Protein AF-W9GEP8-F1 (afdb_monomer_lite)

Secondary structure (DSSP, 8-state):
--SSSHHHHHHHHHHHHHHHHHHHHHHH-SSHHHHHHHHHHHHHHHHHHHHHHHHHHHHHHHHHHHHHHHHHHHHHHHHHHHHS-HHHHHHHHHHHHHHHHHHHHTS---

pLDDT: mean 72.99, std 13.84, range [44.09, 93.62]

Sequence (110 aa):
MLRMHLGRDLVALGFLLVLGVFVIAISFYAAATDVATAVGPVTTLVGTLIGTVFGAQIGSQGKAEAQASADANAKRAQEAAL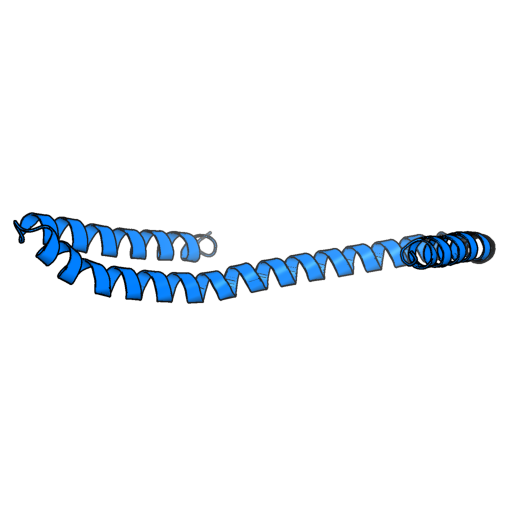LVDPAQAGPLLELWDGGAGQAMSGGTQP

Radius of gyration: 27.71 Å; chains: 1; bounding box: 46×25×72 Å

Organism: NCBI:txid1386089

Structure (mmCIF, N/CA/C/O backbone):
data_AF-W9GEP8-F1
#
_entry.id   AF-W9GEP8-F1
#
loop_
_atom_site.group_PDB
_atom_site.id
_atom_site.type_symbol
_atom_site.label_atom_id
_atom_site.label_alt_id
_atom_site.label_comp_id
_atom_site.label_asym_id
_atom_site.label_entity_id
_atom_site.label_seq_id
_atom_site.pdbx_PDB_ins_code
_atom_site.Cartn_x
_atom_site.Cartn_y
_atom_site.Cartn_z
_atom_site.occupancy
_atom_site.B_iso_or_equiv
_atom_site.auth_seq_id
_atom_site.auth_comp_id
_atom_site.auth_asym_id
_atom_site.auth_atom_id
_atom_site.pdbx_PDB_model_num
ATOM 1 N N . MET A 1 1 ? -27.668 -8.865 -4.263 1.00 47.22 1 MET A N 1
ATOM 2 C CA . MET A 1 1 ? -26.358 -9.555 -4.207 1.00 47.22 1 MET A CA 1
ATOM 3 C C . MET A 1 1 ? -25.183 -8.703 -4.730 1.00 47.22 1 MET A C 1
ATOM 5 O O . MET A 1 1 ? -24.142 -9.261 -5.025 1.00 47.22 1 MET A O 1
ATOM 9 N N . LEU A 1 2 ? -25.280 -7.360 -4.784 1.00 52.38 2 LEU A N 1
ATOM 10 C CA . LEU A 1 2 ? -24.213 -6.495 -5.336 1.00 52.38 2 LEU A CA 1
ATOM 11 C C . LEU A 1 2 ? -23.346 -5.763 -4.286 1.00 52.38 2 LEU A C 1
ATOM 13 O O . LEU A 1 2 ? -22.403 -5.083 -4.655 1.00 52.38 2 LEU A O 1
ATOM 17 N N . ARG A 1 3 ? -23.650 -5.865 -2.982 1.00 56.53 3 ARG A N 1
ATOM 18 C CA . ARG A 1 3 ? -23.021 -5.035 -1.926 1.00 56.53 3 ARG A CA 1
ATOM 19 C C . ARG A 1 3 ? -21.744 -5.620 -1.307 1.00 56.53 3 ARG A C 1
ATOM 21 O O . ARG A 1 3 ? -20.986 -4.871 -0.710 1.00 56.53 3 ARG A O 1
ATOM 28 N N . MET A 1 4 ? -21.494 -6.923 -1.452 1.00 54.38 4 MET A N 1
ATOM 29 C CA . MET A 1 4 ? -20.355 -7.606 -0.808 1.00 54.38 4 MET A CA 1
ATOM 30 C C . MET A 1 4 ? -19.081 -7.646 -1.666 1.00 54.38 4 MET A C 1
ATOM 32 O O . MET A 1 4 ? -18.020 -7.990 -1.157 1.00 54.38 4 MET A O 1
ATOM 36 N N . HIS A 1 5 ? -19.152 -7.257 -2.942 1.00 58.47 5 HIS A N 1
ATOM 37 C CA . HIS A 1 5 ? -18.009 -7.348 -3.855 1.00 58.47 5 HIS A CA 1
ATOM 38 C C . HIS A 1 5 ? -17.219 -6.049 -4.033 1.00 58.47 5 HIS A C 1
ATOM 40 O O . HIS A 1 5 ? -16.065 -6.121 -4.437 1.00 58.47 5 HIS A O 1
ATOM 46 N N . LEU A 1 6 ? -17.756 -4.883 -3.648 1.00 60.41 6 LEU A N 1
ATOM 47 C CA . LEU A 1 6 ? -17.100 -3.602 -3.943 1.00 60.41 6 LEU A CA 1
ATOM 48 C C . LEU A 1 6 ? -15.693 -3.486 -3.346 1.00 60.41 6 LEU A C 1
ATOM 50 O O . LEU A 1 6 ? -14.810 -2.975 -4.019 1.00 60.41 6 LEU A O 1
ATOM 54 N N . GLY A 1 7 ? -15.462 -3.973 -2.122 1.00 68.00 7 GLY A N 1
ATOM 55 C CA . GLY A 1 7 ? -14.132 -3.915 -1.506 1.00 68.00 7 GLY A CA 1
ATOM 56 C C . GLY A 1 7 ? -13.108 -4.753 -2.278 1.00 68.00 7 GLY A C 1
ATOM 57 O O . GLY A 1 7 ? -12.088 -4.245 -2.736 1.00 68.00 7 GLY A O 1
ATOM 58 N N . ARG A 1 8 ? -13.409 -6.036 -2.495 1.00 75.88 8 ARG A N 1
ATOM 59 C CA . ARG A 1 8 ? -12.531 -6.941 -3.250 1.00 75.88 8 ARG A CA 1
ATOM 60 C C . ARG A 1 8 ? -12.301 -6.454 -4.681 1.00 75.88 8 ARG A C 1
ATOM 62 O O . ARG A 1 8 ? -11.173 -6.512 -5.161 1.00 75.88 8 ARG A O 1
ATOM 69 N N . ASP A 1 9 ? -13.345 -5.956 -5.333 1.00 77.06 9 ASP A N 1
ATOM 70 C CA . ASP A 1 9 ? -13.273 -5.481 -6.711 1.00 77.06 9 ASP A CA 1
ATOM 71 C C . ASP A 1 9 ? -12.456 -4.186 -6.817 1.00 77.06 9 ASP A C 1
ATOM 73 O O . ASP A 1 9 ? -11.739 -4.010 -7.796 1.00 77.06 9 ASP A O 1
ATOM 77 N N . LEU A 1 10 ? -12.464 -3.320 -5.792 1.00 76.62 10 LEU A N 1
ATOM 78 C CA . LEU A 1 10 ? -11.619 -2.121 -5.754 1.00 76.62 10 LEU A CA 1
ATOM 79 C C . LEU A 1 10 ? -10.127 -2.473 -5.656 1.00 76.62 10 LEU A C 1
ATOM 81 O O . LEU A 1 10 ? -9.304 -1.884 -6.355 1.00 76.62 10 LEU A O 1
ATOM 85 N N . VAL A 1 11 ? -9.777 -3.448 -4.807 1.00 80.38 11 VAL A N 1
ATOM 86 C CA . VAL A 1 11 ? -8.390 -3.935 -4.681 1.00 80.38 11 VAL A CA 1
ATOM 87 C C . VAL A 1 11 ? -7.957 -4.624 -5.965 1.00 80.38 11 VAL A C 1
ATOM 89 O O . VAL A 1 11 ? -6.870 -4.351 -6.470 1.00 80.38 11 VAL A O 1
ATOM 92 N N . ALA A 1 12 ? -8.818 -5.481 -6.519 1.00 84.12 12 ALA A N 1
ATOM 93 C CA . ALA A 1 12 ? -8.555 -6.159 -7.780 1.00 84.12 12 ALA A CA 1
ATOM 94 C C . ALA A 1 12 ? -8.350 -5.154 -8.921 1.00 84.12 12 ALA A C 1
ATOM 96 O O . ALA A 1 12 ? -7.407 -5.307 -9.692 1.00 84.12 12 ALA A O 1
ATOM 97 N N . LEU A 1 13 ? -9.168 -4.098 -8.991 1.00 86.44 13 LEU A N 1
ATOM 98 C CA . LEU A 1 13 ? -9.048 -3.037 -9.989 1.00 86.44 13 LEU A CA 1
ATOM 99 C C . LEU A 1 13 ? -7.755 -2.227 -9.819 1.00 86.44 13 LEU A C 1
ATOM 101 O O . LEU A 1 13 ? -7.067 -1.974 -10.804 1.00 86.44 13 LEU A O 1
ATOM 105 N N . GLY A 1 14 ? -7.393 -1.855 -8.586 1.00 84.62 14 GLY A N 1
ATOM 106 C CA . GLY A 1 14 ? -6.138 -1.152 -8.302 1.00 84.62 14 GLY A CA 1
ATOM 107 C C . GLY A 1 14 ? -4.907 -1.988 -8.657 1.00 84.62 14 GLY A C 1
ATOM 108 O O . GLY A 1 14 ? -3.966 -1.482 -9.266 1.00 84.62 14 GLY A O 1
ATOM 109 N N . PHE A 1 15 ? -4.943 -3.287 -8.357 1.00 86.75 15 PHE A N 1
ATOM 110 C CA . PHE A 1 15 ? -3.896 -4.225 -8.754 1.00 86.75 15 PHE A CA 1
ATOM 111 C C . PHE A 1 15 ? -3.800 -4.360 -10.279 1.00 86.75 15 PHE A C 1
ATOM 113 O O . PHE A 1 15 ? -2.706 -4.280 -10.833 1.00 86.75 15 PHE A O 1
ATOM 120 N N . LEU A 1 16 ? -4.936 -4.494 -10.970 1.00 90.25 16 LEU A N 1
ATOM 121 C CA . LEU A 1 16 ? -5.000 -4.539 -12.434 1.00 90.25 16 LEU A CA 1
ATOM 122 C C . LEU A 1 16 ? -4.441 -3.270 -13.080 1.00 90.25 16 LEU A C 1
ATOM 124 O O . LEU A 1 16 ? -3.747 -3.360 -14.089 1.00 90.25 16 LEU A O 1
ATOM 128 N N . LEU A 1 17 ? -4.706 -2.102 -12.493 1.00 89.06 17 LEU A N 1
ATOM 129 C CA . LEU A 1 17 ? -4.171 -0.829 -12.965 1.00 89.06 17 LEU A CA 1
ATOM 130 C C . LEU A 1 17 ? -2.642 -0.813 -12.865 1.00 89.06 17 LEU A C 1
ATOM 132 O O . LEU A 1 17 ? -1.973 -0.559 -13.865 1.00 89.06 17 LEU A O 1
ATOM 136 N N . VAL A 1 18 ? -2.082 -1.129 -11.692 1.00 89.25 18 VAL A N 1
ATOM 137 C CA . VAL A 1 18 ? -0.621 -1.178 -11.493 1.00 89.25 18 VAL A CA 1
ATOM 138 C C . VAL A 1 18 ? 0.021 -2.205 -12.428 1.00 89.25 18 VAL A C 1
ATOM 140 O O . VAL A 1 18 ? 1.031 -1.907 -13.064 1.00 89.25 18 VAL A O 1
ATOM 143 N N . LEU A 1 19 ? -0.594 -3.381 -12.574 1.00 90.31 19 LEU A N 1
ATOM 144 C CA . LEU A 1 19 ? -0.133 -4.424 -13.485 1.00 90.31 19 LEU A CA 1
ATOM 145 C C . LEU A 1 19 ? -0.147 -3.951 -14.945 1.00 90.31 19 LEU A C 1
ATOM 147 O O . LEU A 1 19 ? 0.818 -4.178 -15.668 1.00 90.31 19 LEU A O 1
ATOM 151 N N . GLY A 1 20 ? -1.202 -3.256 -15.376 1.00 90.31 20 GLY A N 1
ATOM 152 C CA . GLY A 1 20 ? -1.296 -2.687 -16.720 1.00 90.31 20 GLY A CA 1
ATOM 153 C C . GLY A 1 20 ? -0.199 -1.657 -16.992 1.00 90.31 20 GLY A C 1
ATOM 154 O O . GLY A 1 20 ? 0.481 -1.739 -18.012 1.00 90.31 20 GLY A O 1
ATOM 155 N N . VAL A 1 21 ? 0.033 -0.734 -16.052 1.00 88.81 21 VAL A N 1
ATOM 156 C CA . VAL A 1 21 ? 1.119 0.258 -16.151 1.00 88.81 21 VAL A CA 1
ATOM 157 C C . VAL A 1 21 ? 2.483 -0.431 -16.203 1.00 88.81 21 VAL A C 1
ATOM 159 O O . VAL A 1 21 ? 3.323 -0.050 -17.013 1.00 88.81 21 VAL A O 1
ATOM 162 N N . PHE A 1 22 ? 2.691 -1.478 -15.402 1.00 88.94 22 PHE A N 1
ATOM 163 C CA . PHE A 1 22 ? 3.922 -2.264 -15.419 1.00 88.94 22 PHE A CA 1
ATOM 164 C C . PHE A 1 22 ? 4.155 -2.955 -16.769 1.00 88.94 22 PHE A C 1
ATOM 166 O O . PHE A 1 22 ? 5.238 -2.822 -17.332 1.00 88.94 22 PHE A O 1
ATOM 173 N N . VAL A 1 23 ? 3.141 -3.628 -17.326 1.00 92.00 23 VAL A N 1
ATOM 174 C CA . VAL A 1 23 ? 3.229 -4.307 -18.634 1.00 92.00 23 VAL A CA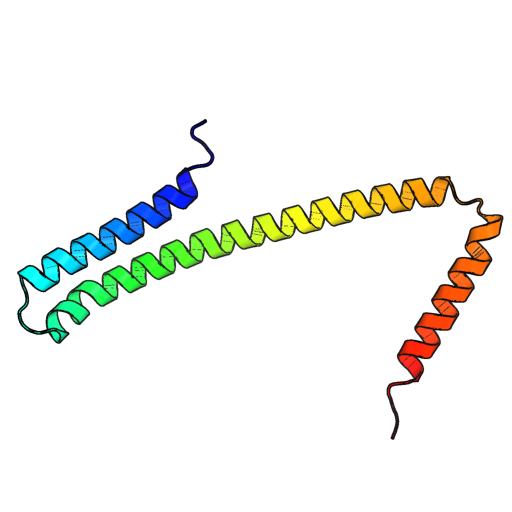 1
ATOM 175 C C . VAL A 1 23 ? 3.523 -3.316 -19.767 1.00 92.00 23 VAL A C 1
ATOM 177 O O . VAL A 1 23 ? 4.339 -3.598 -20.646 1.00 92.00 23 VAL A O 1
ATOM 180 N N . ILE A 1 24 ? 2.905 -2.132 -19.739 1.00 90.19 24 ILE A N 1
ATOM 181 C CA . ILE A 1 24 ? 3.187 -1.071 -20.715 1.00 90.19 24 ILE A CA 1
ATOM 182 C C . ILE A 1 24 ? 4.624 -0.567 -20.549 1.00 90.19 24 ILE A C 1
ATOM 184 O O . ILE A 1 24 ? 5.347 -0.440 -21.536 1.00 90.19 24 ILE A O 1
ATOM 188 N N . ALA A 1 25 ? 5.064 -0.330 -19.312 1.00 87.06 25 ALA A N 1
ATOM 189 C CA . ALA A 1 25 ? 6.395 0.187 -19.031 1.00 87.06 25 ALA A CA 1
ATOM 190 C C . ALA A 1 25 ? 7.501 -0.779 -19.484 1.00 87.06 25 ALA A C 1
ATOM 192 O O . ALA A 1 25 ? 8.424 -0.345 -20.165 1.00 87.06 25 ALA A O 1
ATOM 193 N N . ILE A 1 26 ? 7.393 -2.083 -19.208 1.00 90.69 26 ILE A N 1
ATOM 194 C CA . ILE A 1 26 ? 8.384 -3.069 -19.688 1.00 90.69 26 ILE A CA 1
ATOM 195 C C . ILE A 1 26 ? 8.378 -3.231 -21.215 1.00 90.69 26 ILE A C 1
ATOM 197 O O . ILE A 1 26 ? 9.365 -3.684 -21.784 1.00 90.69 26 ILE A O 1
ATOM 201 N N . SER A 1 27 ? 7.275 -2.873 -21.881 1.00 89.00 27 SER A N 1
ATOM 202 C CA . SER A 1 27 ? 7.177 -2.911 -23.345 1.00 89.00 27 SER A CA 1
ATOM 203 C C . SER A 1 27 ? 7.808 -1.679 -24.002 1.00 89.00 27 SER A C 1
ATOM 205 O O . SER A 1 27 ? 8.220 -1.748 -25.157 1.00 89.00 27 SER A O 1
ATOM 207 N N . PHE A 1 28 ? 7.877 -0.553 -23.284 1.00 89.56 28 PHE A N 1
ATOM 208 C CA . PHE A 1 28 ? 8.413 0.717 -23.785 1.00 89.56 28 PHE A CA 1
ATOM 209 C C . PHE A 1 28 ? 9.854 0.995 -23.345 1.00 89.56 28 PHE A C 1
ATOM 211 O O . PHE A 1 28 ? 10.600 1.637 -24.082 1.00 89.56 28 PHE A O 1
ATOM 218 N N . TYR A 1 29 ? 10.256 0.526 -22.164 1.00 86.69 29 TYR A N 1
ATOM 219 C CA . TYR A 1 29 ? 11.562 0.809 -21.580 1.00 86.69 29 TYR A CA 1
ATOM 220 C C . TYR A 1 29 ? 12.432 -0.448 -21.532 1.00 86.69 29 TYR A C 1
ATOM 222 O O . TYR A 1 29 ? 12.043 -1.473 -20.979 1.00 86.69 29 TYR A O 1
ATOM 230 N N . ALA A 1 30 ? 13.650 -0.345 -22.069 1.00 82.06 30 ALA A N 1
ATOM 231 C CA . ALA A 1 30 ? 14.637 -1.426 -22.024 1.00 82.06 30 ALA A CA 1
ATOM 232 C C . ALA A 1 30 ? 15.403 -1.475 -20.689 1.00 82.06 30 ALA A C 1
ATOM 234 O O . ALA A 1 30 ? 15.879 -2.533 -20.279 1.00 82.06 30 ALA A O 1
ATOM 235 N N . ALA A 1 31 ? 15.533 -0.333 -20.007 1.00 90.69 31 ALA A N 1
ATOM 236 C CA . ALA A 1 31 ? 16.217 -0.239 -18.726 1.00 90.69 31 ALA A CA 1
ATOM 237 C C . ALA A 1 31 ? 15.231 -0.421 -17.564 1.00 90.69 31 ALA A C 1
ATOM 239 O O . ALA A 1 31 ? 14.220 0.275 -17.466 1.00 90.69 31 ALA A O 1
ATOM 240 N N . ALA A 1 32 ? 15.570 -1.313 -16.629 1.00 86.31 32 ALA A N 1
ATOM 241 C CA . ALA A 1 32 ? 14.757 -1.568 -15.437 1.00 86.31 32 ALA A CA 1
ATOM 242 C C . ALA A 1 32 ? 14.563 -0.311 -14.566 1.00 86.31 32 ALA A C 1
ATOM 244 O O . ALA A 1 32 ? 13.518 -0.143 -13.939 1.00 86.31 32 ALA A O 1
ATOM 245 N N . THR A 1 33 ? 15.549 0.590 -14.556 1.00 90.31 33 THR A N 1
ATOM 246 C CA . THR A 1 33 ? 15.486 1.862 -13.827 1.00 90.31 33 THR A CA 1
ATOM 247 C C . THR A 1 33 ? 14.367 2.762 -14.349 1.00 90.31 33 THR A C 1
ATOM 249 O O . THR A 1 33 ? 13.620 3.331 -13.554 1.00 90.31 33 THR A O 1
ATOM 252 N N . ASP A 1 34 ? 14.189 2.848 -15.667 1.00 87.06 34 ASP A N 1
ATOM 253 C CA . ASP A 1 34 ? 13.158 3.696 -16.274 1.00 87.06 34 ASP A CA 1
ATOM 254 C C . ASP A 1 34 ? 11.756 3.139 -15.995 1.00 87.06 34 ASP A C 1
ATOM 256 O O . ASP A 1 34 ? 10.845 3.883 -15.627 1.00 87.06 34 ASP A O 1
ATOM 260 N N . VAL A 1 35 ? 11.609 1.807 -16.043 1.00 86.94 35 VAL A N 1
ATOM 261 C CA . VAL A 1 35 ? 10.380 1.112 -15.627 1.00 86.94 35 VAL A CA 1
ATOM 262 C C . VAL A 1 35 ? 10.048 1.429 -14.169 1.00 86.94 35 VAL A C 1
ATOM 264 O O . VAL A 1 35 ? 8.925 1.827 -13.864 1.00 86.94 35 VAL A O 1
ATOM 267 N N . ALA A 1 36 ? 11.013 1.287 -13.256 1.00 89.06 36 ALA A N 1
ATOM 268 C CA . ALA A 1 36 ? 10.798 1.546 -11.833 1.00 89.06 36 ALA A CA 1
ATOM 269 C C . ALA A 1 36 ? 10.412 3.008 -11.562 1.00 89.06 36 ALA A C 1
ATOM 271 O O . ALA A 1 36 ? 9.549 3.278 -10.726 1.00 89.06 36 ALA A O 1
ATOM 272 N N . THR A 1 37 ? 10.998 3.944 -12.309 1.00 92.00 37 THR A N 1
ATOM 273 C CA . THR A 1 37 ? 10.705 5.377 -12.193 1.00 92.00 37 THR A CA 1
ATOM 274 C C . THR A 1 37 ? 9.279 5.703 -12.648 1.00 92.00 37 THR A C 1
ATOM 276 O O . THR A 1 37 ? 8.622 6.549 -12.046 1.00 92.00 37 THR A O 1
ATOM 279 N N . ALA A 1 38 ? 8.762 5.001 -13.662 1.00 85.31 38 ALA A N 1
ATOM 280 C CA . ALA A 1 38 ? 7.392 5.172 -14.143 1.00 85.31 38 ALA A CA 1
ATOM 281 C C . ALA A 1 38 ? 6.349 4.471 -13.250 1.00 85.31 38 ALA A C 1
ATOM 283 O O . ALA A 1 38 ? 5.301 5.035 -12.936 1.00 85.31 38 ALA A O 1
ATOM 284 N N . VAL A 1 39 ? 6.628 3.237 -12.821 1.00 89.06 39 VAL A N 1
ATOM 285 C CA . VAL A 1 39 ? 5.671 2.382 -12.095 1.00 89.06 39 VAL A CA 1
ATOM 286 C C . VAL A 1 39 ? 5.645 2.699 -10.594 1.00 89.06 39 VAL A C 1
ATOM 288 O O . VAL A 1 39 ? 4.602 2.576 -9.945 1.00 89.06 39 VAL A O 1
ATOM 291 N N . GLY A 1 40 ? 6.769 3.138 -10.023 1.00 91.00 40 GLY A N 1
ATOM 292 C CA . GLY A 1 40 ? 6.935 3.401 -8.591 1.00 91.00 40 GLY A CA 1
ATOM 293 C C . GLY A 1 40 ? 5.965 4.441 -8.010 1.00 91.00 40 GLY A C 1
ATOM 294 O O . GLY A 1 40 ? 5.294 4.136 -7.015 1.00 91.00 40 GLY A O 1
ATOM 295 N N . PRO A 1 41 ? 5.817 5.636 -8.617 1.00 93.62 41 PRO A N 1
ATOM 296 C CA . PRO A 1 41 ? 4.877 6.653 -8.142 1.00 93.62 41 PRO A CA 1
ATOM 297 C C . PRO A 1 41 ? 3.423 6.171 -8.161 1.00 93.62 41 PRO A C 1
ATOM 299 O O . PRO A 1 41 ? 2.693 6.357 -7.187 1.00 93.62 41 PRO A O 1
ATOM 302 N N . VAL A 1 42 ? 3.017 5.488 -9.238 1.00 88.56 42 VAL A N 1
ATOM 303 C CA . VAL A 1 42 ? 1.661 4.934 -9.388 1.00 88.56 42 VAL A CA 1
ATOM 304 C C . VAL A 1 42 ? 1.395 3.872 -8.324 1.00 88.56 42 VAL A C 1
ATOM 306 O O . VAL A 1 42 ? 0.360 3.899 -7.662 1.00 88.56 42 VAL A O 1
ATO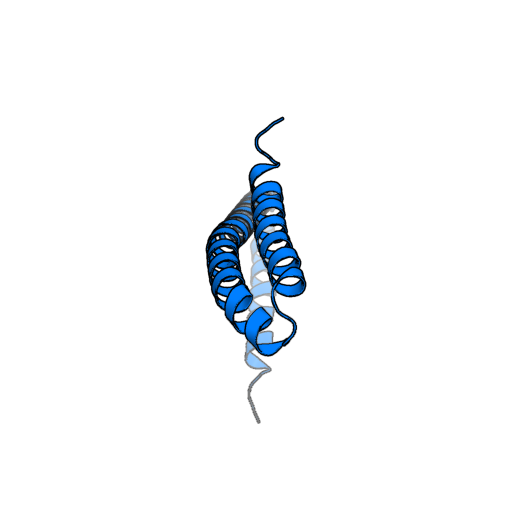M 309 N N . THR A 1 43 ? 2.356 2.973 -8.111 1.00 89.81 43 THR A N 1
ATOM 310 C CA . THR A 1 43 ? 2.255 1.905 -7.109 1.00 89.81 43 THR A CA 1
ATOM 311 C C . THR A 1 43 ? 2.142 2.475 -5.699 1.00 89.81 43 THR A C 1
ATOM 313 O O . THR A 1 43 ? 1.299 2.028 -4.925 1.00 89.81 43 THR A O 1
ATOM 316 N N . THR A 1 44 ? 2.938 3.498 -5.380 1.00 92.88 44 THR A N 1
ATOM 317 C CA . THR A 1 44 ? 2.880 4.192 -4.086 1.00 92.88 44 THR A CA 1
ATOM 318 C C . THR A 1 44 ? 1.508 4.821 -3.868 1.00 92.88 44 THR A C 1
ATOM 320 O O . THR A 1 44 ? 0.876 4.566 -2.848 1.00 92.88 44 THR A O 1
ATOM 323 N N . LEU A 1 45 ? 1.006 5.582 -4.845 1.00 91.69 45 LEU A N 1
ATOM 324 C CA . LEU A 1 45 ? -0.289 6.253 -4.743 1.00 91.69 45 LEU A CA 1
ATOM 325 C C . LEU A 1 45 ? -1.436 5.250 -4.551 1.00 91.69 45 LEU A C 1
ATOM 327 O O . LEU A 1 45 ? -2.257 5.408 -3.647 1.00 91.69 45 LEU A O 1
ATOM 331 N N . VAL A 1 46 ? -1.469 4.191 -5.364 1.00 88.06 46 VAL A N 1
ATOM 332 C CA . VAL A 1 46 ? -2.483 3.132 -5.263 1.00 88.06 46 VAL A CA 1
ATOM 333 C C . VAL A 1 46 ? -2.376 2.408 -3.919 1.00 88.06 46 VAL A C 1
ATOM 335 O O . VAL A 1 46 ? -3.388 2.231 -3.241 1.00 88.06 46 VAL A O 1
ATOM 338 N N . GLY A 1 47 ? -1.164 2.049 -3.490 1.00 85.31 47 GLY A N 1
ATOM 339 C CA . GLY A 1 47 ? -0.915 1.394 -2.207 1.00 85.31 47 GLY A CA 1
ATOM 340 C C . GLY A 1 47 ? -1.358 2.240 -1.014 1.00 85.31 47 GLY A C 1
ATOM 341 O O . GLY A 1 47 ? -1.998 1.718 -0.104 1.00 85.31 47 GLY A O 1
ATOM 342 N N . THR A 1 48 ? -1.103 3.550 -1.032 1.00 90.81 48 THR A N 1
ATOM 343 C CA . THR A 1 48 ? -1.559 4.474 0.015 1.00 90.81 48 THR A CA 1
ATOM 344 C C . THR A 1 48 ? -3.079 4.604 0.035 1.00 90.81 48 THR A C 1
ATOM 346 O O . THR A 1 48 ? -3.676 4.545 1.109 1.00 90.81 48 THR A O 1
ATOM 349 N N . LEU A 1 49 ? -3.730 4.747 -1.123 1.00 85.31 49 LEU A N 1
ATOM 350 C CA . LEU A 1 49 ? -5.189 4.859 -1.200 1.00 85.31 49 LEU A CA 1
ATOM 351 C C . LEU A 1 49 ? -5.875 3.582 -0.702 1.00 85.31 49 LEU A C 1
ATOM 353 O O . LEU A 1 49 ? -6.771 3.653 0.139 1.00 85.31 49 LEU A O 1
ATOM 357 N N . ILE A 1 50 ? -5.409 2.415 -1.155 1.00 83.56 50 ILE A N 1
ATOM 358 C CA . ILE A 1 50 ? -5.914 1.117 -0.694 1.00 83.56 50 ILE A CA 1
ATOM 359 C C . ILE A 1 50 ? -5.628 0.954 0.802 1.00 83.56 50 ILE A C 1
ATOM 361 O O . ILE A 1 50 ? -6.545 0.682 1.570 1.00 83.56 50 ILE A O 1
ATOM 365 N N . GLY A 1 51 ? -4.394 1.185 1.250 1.00 80.56 51 GLY A N 1
ATOM 366 C CA . GLY A 1 51 ? -4.018 1.065 2.659 1.00 80.56 51 GLY A CA 1
ATOM 367 C C . GLY A 1 51 ? -4.852 1.961 3.577 1.00 80.56 51 GLY A C 1
ATOM 368 O O . GLY A 1 51 ? -5.271 1.523 4.644 1.00 80.56 51 GLY A O 1
ATOM 369 N N . THR A 1 52 ? -5.180 3.177 3.137 1.00 85.44 52 THR A N 1
ATOM 370 C CA . THR A 1 52 ? -6.012 4.117 3.903 1.00 85.44 52 THR A CA 1
ATOM 371 C C . THR A 1 52 ? -7.471 3.659 3.965 1.00 85.44 52 THR A C 1
ATOM 373 O O . THR A 1 52 ? -8.068 3.638 5.042 1.00 85.44 52 THR A O 1
ATOM 376 N N . VAL A 1 53 ? -8.054 3.245 2.834 1.00 75.12 53 VAL A N 1
ATOM 377 C CA . VAL A 1 53 ? -9.457 2.797 2.770 1.00 75.12 53 VAL A CA 1
ATOM 378 C C . VAL A 1 53 ? -9.654 1.486 3.533 1.00 75.12 53 VAL A C 1
ATOM 380 O O . VAL A 1 53 ? -10.568 1.375 4.351 1.00 75.12 53 VAL A O 1
ATOM 383 N N . PHE A 1 54 ? -8.781 0.503 3.316 1.00 73.69 54 PHE A N 1
ATOM 384 C CA . PHE A 1 54 ? -8.875 -0.801 3.970 1.00 73.69 54 PHE A CA 1
ATOM 385 C C . PHE A 1 54 ? -8.408 -0.761 5.423 1.00 73.69 54 PHE A C 1
ATOM 387 O O . PHE A 1 54 ? -9.020 -1.419 6.262 1.00 73.69 54 PHE A O 1
ATOM 394 N N . GLY A 1 55 ? -7.410 0.061 5.756 1.00 67.88 55 GLY A N 1
ATOM 395 C CA . GLY A 1 55 ? -6.997 0.291 7.141 1.00 67.88 55 GLY A CA 1
ATOM 396 C C . GLY A 1 55 ? -8.139 0.843 7.997 1.00 67.88 55 GLY A C 1
ATOM 397 O O . GLY A 1 55 ? -8.370 0.365 9.107 1.00 67.88 55 GLY A O 1
ATOM 398 N N . ALA A 1 56 ? -8.927 1.776 7.454 1.00 66.50 56 ALA A N 1
ATOM 399 C CA . ALA A 1 56 ? -10.091 2.332 8.143 1.00 66.50 56 ALA A CA 1
ATOM 400 C C . ALA A 1 56 ? -11.297 1.368 8.181 1.00 66.50 56 ALA A C 1
ATOM 402 O O . ALA A 1 56 ? -11.984 1.264 9.203 1.00 66.50 56 ALA A O 1
ATOM 403 N N . GLN A 1 57 ? -11.573 0.643 7.091 1.00 61.81 57 GLN A N 1
ATOM 404 C CA . GLN A 1 57 ? -12.746 -0.240 6.997 1.00 61.81 57 GLN A CA 1
ATOM 405 C C . GLN A 1 57 ? -12.589 -1.572 7.739 1.00 61.81 57 GLN A C 1
ATOM 407 O O . GLN A 1 57 ? -13.559 -2.047 8.329 1.00 61.81 57 GLN A O 1
ATOM 412 N N . ILE A 1 58 ? -11.404 -2.185 7.727 1.00 58.34 58 ILE A N 1
ATOM 413 C CA . ILE A 1 58 ? -11.154 -3.444 8.446 1.00 58.34 58 ILE A CA 1
ATOM 414 C C . ILE A 1 58 ? -10.993 -3.166 9.949 1.00 58.34 58 ILE A C 1
ATOM 416 O O . ILE A 1 58 ? -11.529 -3.907 10.771 1.00 58.34 58 ILE A O 1
ATOM 420 N N . GLY A 1 59 ? -10.353 -2.050 10.323 1.00 57.66 59 GLY A N 1
ATOM 421 C CA . GLY A 1 59 ? -10.211 -1.650 11.728 1.00 57.66 59 GLY A CA 1
ATOM 422 C C . GLY A 1 59 ? -11.545 -1.334 12.419 1.00 57.66 59 GLY A C 1
ATOM 423 O O . GLY A 1 59 ? -11.747 -1.696 13.577 1.00 57.66 59 GLY A O 1
ATOM 424 N N . SER A 1 60 ? -12.487 -0.701 11.712 1.00 59.50 60 SER A N 1
ATOM 425 C CA . SER A 1 60 ? -13.812 -0.378 12.264 1.00 59.50 60 SER A CA 1
ATOM 426 C C . SER A 1 60 ? -14.749 -1.585 12.339 1.00 59.50 60 SER A C 1
ATOM 428 O O . SER A 1 60 ? -15.486 -1.703 13.317 1.00 59.50 60 SER A O 1
ATOM 430 N N . GLN A 1 61 ? -14.686 -2.508 11.374 1.00 60.81 61 GLN A N 1
ATOM 431 C CA . GLN A 1 61 ? -15.430 -3.771 11.436 1.00 60.81 61 GLN A CA 1
ATOM 432 C C . GLN A 1 61 ? -14.945 -4.655 12.588 1.00 60.81 61 GLN A C 1
ATOM 434 O O . GLN A 1 61 ? -15.772 -5.102 13.374 1.00 60.81 61 GLN A O 1
ATOM 439 N N . GLY A 1 62 ? -13.628 -4.807 12.775 1.00 59.72 62 GLY A N 1
ATOM 440 C CA . GLY A 1 62 ? -13.086 -5.557 13.914 1.00 59.72 62 GLY A CA 1
ATOM 441 C C . GLY A 1 62 ? -13.469 -4.945 15.265 1.00 59.72 62 GLY A C 1
ATOM 442 O O . GLY A 1 62 ? -13.821 -5.664 16.198 1.00 59.72 62 GLY A O 1
ATOM 443 N N . LYS A 1 63 ? -13.491 -3.607 15.366 1.00 64.00 63 LYS A N 1
ATOM 444 C CA . LYS A 1 63 ? -13.985 -2.917 16.567 1.00 64.00 63 LYS A CA 1
ATOM 445 C C . LYS A 1 63 ? -15.481 -3.152 16.790 1.00 64.00 63 LYS A C 1
ATOM 447 O O . LYS A 1 63 ? -15.877 -3.424 17.917 1.00 64.00 63 LYS A O 1
ATOM 452 N N . ALA A 1 64 ? -16.304 -3.069 15.745 1.00 66.38 64 ALA A N 1
ATOM 453 C CA . ALA A 1 64 ? -17.745 -3.298 15.841 1.00 66.38 64 ALA A CA 1
ATOM 454 C C . ALA A 1 64 ? -18.080 -4.748 16.231 1.00 66.38 64 ALA A C 1
ATOM 456 O O . ALA A 1 64 ? -18.965 -4.978 17.049 1.00 66.38 64 ALA A O 1
ATOM 457 N N . GLU A 1 65 ? -17.346 -5.718 15.695 1.00 68.25 65 GLU A N 1
ATOM 458 C CA . GLU A 1 65 ? -17.519 -7.141 15.986 1.00 68.25 65 GLU A CA 1
ATOM 459 C C . GLU A 1 65 ? -17.045 -7.492 17.407 1.00 68.25 65 GLU A C 1
ATOM 461 O O . GLU A 1 65 ? -17.704 -8.255 18.120 1.00 68.25 65 GLU A O 1
ATOM 466 N N . ALA A 1 66 ? -15.972 -6.848 17.880 1.00 69.00 66 ALA A N 1
ATOM 467 C CA . ALA A 1 66 ? -15.541 -6.920 19.274 1.00 69.00 66 ALA A CA 1
ATOM 468 C C . ALA A 1 66 ? -16.567 -6.290 20.231 1.00 69.00 66 ALA A C 1
ATOM 470 O O . ALA A 1 66 ? -16.861 -6.868 21.275 1.00 69.00 66 ALA A O 1
ATOM 471 N N . GLN A 1 67 ? -17.154 -5.145 19.865 1.00 73.25 67 GLN A N 1
ATOM 472 C CA . GLN A 1 67 ? -18.201 -4.486 20.651 1.00 73.25 67 GLN A CA 1
ATOM 473 C C . GLN A 1 67 ? -19.463 -5.362 20.731 1.00 73.25 67 GLN A C 1
ATOM 475 O O . GLN A 1 67 ? -19.984 -5.592 21.816 1.00 73.25 67 GLN A O 1
ATOM 480 N N . ALA A 1 68 ? -19.900 -5.935 19.604 1.00 75.44 68 ALA A N 1
ATOM 481 C CA . ALA A 1 68 ? -21.047 -6.842 19.551 1.00 75.44 68 ALA A CA 1
ATOM 482 C C . ALA A 1 68 ? -20.819 -8.124 20.370 1.00 75.44 68 ALA A C 1
ATOM 484 O O . ALA A 1 68 ? -21.728 -8.610 21.043 1.00 75.44 68 ALA A O 1
ATOM 485 N N . SER A 1 69 ? -19.593 -8.653 20.352 1.00 71.62 69 SER A N 1
ATOM 486 C CA . SER A 1 69 ? -19.206 -9.803 21.175 1.00 71.62 69 SER A CA 1
ATOM 487 C C . SER A 1 69 ? -19.174 -9.451 22.665 1.00 71.62 69 SER A C 1
ATOM 489 O O . SER A 1 69 ? -19.625 -10.241 23.493 1.00 71.62 69 SER A O 1
ATOM 491 N N . ALA A 1 70 ? -18.695 -8.255 23.019 1.00 72.94 70 ALA A N 1
ATOM 492 C CA . ALA A 1 70 ? -18.714 -7.757 24.392 1.00 72.94 70 ALA A CA 1
ATOM 493 C C . ALA A 1 70 ? -20.148 -7.569 24.910 1.00 72.94 70 ALA A C 1
ATOM 495 O O . ALA A 1 70 ? -20.451 -8.014 26.015 1.00 72.94 70 ALA A O 1
ATOM 496 N N . ASP A 1 71 ? -21.049 -7.009 24.102 1.00 77.44 71 ASP A N 1
ATOM 497 C CA . ASP A 1 71 ? -22.461 -6.838 24.460 1.00 77.44 71 ASP A CA 1
ATOM 498 C C . ASP A 1 71 ? -23.183 -8.184 24.615 1.00 77.44 71 ASP A C 1
ATOM 500 O O . ASP A 1 71 ? -23.973 -8.375 25.544 1.00 77.44 71 ASP A O 1
ATOM 504 N N . ALA A 1 72 ? -22.894 -9.154 23.742 1.00 77.31 72 ALA A N 1
ATOM 505 C CA . ALA A 1 72 ? -23.425 -10.511 23.858 1.00 77.31 72 ALA A CA 1
ATOM 506 C C . ALA A 1 72 ? -22.934 -11.206 25.138 1.00 77.31 72 ALA A C 1
ATOM 508 O O . ALA A 1 72 ? -23.713 -11.875 25.822 1.00 77.31 72 ALA A O 1
ATOM 509 N N . ASN A 1 73 ? -21.666 -11.009 25.498 1.00 74.00 73 ASN A N 1
ATOM 510 C CA . ASN A 1 73 ? -21.101 -11.523 26.741 1.00 74.00 73 ASN A CA 1
ATOM 511 C C . ASN A 1 73 ? -21.689 -10.816 27.967 1.00 74.00 73 ASN A C 1
ATOM 513 O O . ASN A 1 73 ? -21.993 -11.481 28.952 1.00 74.00 73 ASN A O 1
ATOM 517 N N . ALA A 1 74 ? -21.922 -9.503 27.900 1.00 75.69 74 ALA A N 1
ATOM 518 C CA . ALA A 1 74 ? -22.564 -8.744 28.969 1.00 75.69 7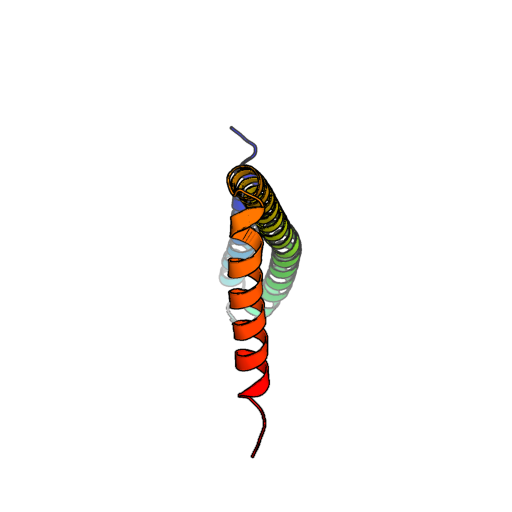4 ALA A CA 1
ATOM 519 C C . ALA A 1 74 ? -24.008 -9.208 29.205 1.00 75.69 74 ALA A C 1
ATOM 521 O O . ALA A 1 74 ? -24.412 -9.388 30.351 1.00 75.69 74 ALA A O 1
ATOM 522 N N . LYS A 1 75 ? -24.772 -9.478 28.138 1.00 78.19 75 LYS A N 1
ATOM 523 C CA . LYS A 1 75 ? -26.118 -10.063 28.254 1.00 78.19 75 LYS A CA 1
ATOM 524 C C . LYS A 1 75 ? -26.090 -11.454 28.875 1.00 78.19 75 LYS A C 1
ATOM 526 O O . LYS A 1 75 ? -26.844 -11.704 29.804 1.00 78.19 75 LYS A O 1
ATOM 531 N N . ARG A 1 76 ? -25.179 -12.327 28.435 1.00 73.50 76 ARG A N 1
ATOM 532 C CA . ARG A 1 76 ? -25.010 -13.664 29.030 1.00 73.50 76 ARG A CA 1
ATOM 533 C C . ARG A 1 76 ? -24.576 -13.604 30.492 1.00 73.50 76 ARG A C 1
ATOM 535 O O . ARG A 1 76 ? -25.025 -14.419 31.285 1.00 73.50 76 ARG A O 1
ATOM 542 N N . ALA A 1 77 ? -23.740 -12.636 30.859 1.00 72.00 77 ALA A N 1
ATOM 543 C CA . ALA A 1 77 ? -23.343 -12.406 32.242 1.00 72.00 77 ALA A CA 1
ATOM 544 C C . ALA A 1 77 ? -24.518 -11.908 33.097 1.00 72.00 77 ALA A C 1
ATOM 546 O O . ALA A 1 77 ? -24.661 -12.350 34.231 1.00 72.00 77 ALA A O 1
ATOM 547 N N . GLN A 1 78 ? -25.388 -11.048 32.558 1.00 74.06 78 GLN A N 1
ATOM 548 C CA . GLN A 1 78 ? -26.614 -10.617 33.239 1.00 74.06 78 GLN A CA 1
ATOM 549 C C . GLN A 1 78 ? -27.623 -11.761 33.382 1.00 74.06 78 GLN A C 1
ATOM 551 O O . GLN A 1 78 ? -28.175 -11.953 34.457 1.00 74.06 78 GLN A O 1
ATOM 556 N N . GLU A 1 79 ? -27.829 -12.559 32.335 1.00 73.31 79 GLU A N 1
ATOM 557 C CA . GLU A 1 79 ? -28.692 -13.745 32.380 1.00 73.31 79 GLU A CA 1
ATOM 558 C C . GLU A 1 79 ? -28.165 -14.786 33.375 1.00 73.31 79 GLU A C 1
ATOM 560 O O . GLU A 1 79 ? -28.934 -15.331 34.162 1.00 73.31 79 GLU A O 1
ATOM 565 N N . ALA A 1 80 ? -26.849 -15.013 33.409 1.00 70.75 80 ALA A N 1
ATOM 566 C CA . ALA A 1 80 ? -26.221 -15.866 34.410 1.00 70.75 80 ALA A CA 1
ATOM 567 C C . ALA A 1 80 ? -26.353 -15.280 35.825 1.00 70.75 80 ALA A C 1
ATOM 569 O O . ALA A 1 80 ? -26.665 -16.015 36.752 1.00 70.75 80 ALA A O 1
ATOM 570 N N . ALA A 1 81 ? -26.189 -13.965 35.998 1.00 64.62 81 ALA A N 1
ATOM 571 C CA . ALA A 1 81 ? -26.356 -13.299 37.290 1.00 64.62 81 ALA A CA 1
ATOM 572 C C . ALA A 1 81 ? -27.800 -13.362 37.814 1.00 64.62 81 ALA A C 1
ATOM 574 O O . ALA A 1 81 ? -28.000 -13.409 39.021 1.00 64.62 81 ALA A O 1
ATOM 575 N N . LEU A 1 82 ? -28.801 -13.408 36.928 1.00 67.56 82 LEU A N 1
ATOM 576 C CA . LEU A 1 82 ? -30.208 -13.612 37.298 1.00 67.56 82 LEU A CA 1
ATOM 577 C C . LEU A 1 82 ? -30.508 -15.057 37.729 1.00 67.56 82 LEU A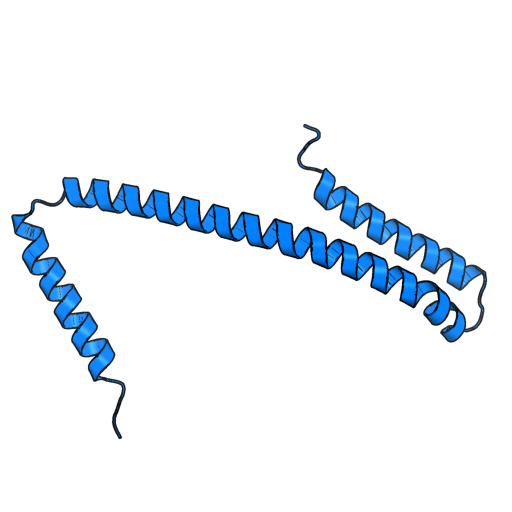 C 1
ATOM 579 O O . LEU A 1 82 ? -31.466 -15.289 38.461 1.00 67.56 82 LEU A O 1
ATOM 583 N N . LEU A 1 83 ? -29.712 -16.023 37.264 1.00 67.69 83 LEU A N 1
ATOM 584 C CA . LEU A 1 83 ? -29.827 -17.442 37.620 1.00 67.69 83 LEU A CA 1
ATOM 585 C C . LEU A 1 83 ? -29.010 -17.811 38.868 1.00 67.69 83 LEU A C 1
ATOM 587 O O . LEU A 1 83 ? -29.242 -18.863 39.464 1.00 67.69 83 LEU A O 1
ATOM 591 N N . VAL A 1 84 ? -28.058 -16.965 39.264 1.00 62.84 84 VAL A N 1
ATOM 592 C CA . VAL A 1 84 ? -27.273 -17.129 40.488 1.00 62.84 84 VAL A CA 1
ATOM 593 C C . VAL A 1 84 ? -28.038 -16.488 41.643 1.00 62.84 84 VAL A C 1
ATOM 595 O O . VAL A 1 84 ? -28.207 -15.274 41.701 1.00 62.84 84 VAL A O 1
ATOM 598 N N . ASP A 1 85 ? -28.496 -17.317 42.581 1.00 59.81 85 ASP A N 1
ATOM 599 C CA . ASP A 1 85 ? -29.029 -16.862 43.866 1.00 59.81 85 ASP A CA 1
ATOM 600 C C . ASP A 1 85 ? -27.996 -15.926 44.538 1.00 59.81 85 ASP A C 1
ATOM 602 O O . ASP A 1 85 ? -26.832 -16.327 44.688 1.00 59.81 85 ASP A O 1
ATOM 606 N N . PRO A 1 86 ? -28.363 -14.692 44.944 1.00 56.62 86 PRO A N 1
ATOM 607 C CA . PRO A 1 86 ? -27.447 -13.752 45.594 1.00 56.62 86 PRO A CA 1
ATOM 608 C C . PRO A 1 86 ? -26.755 -14.330 46.841 1.00 56.62 86 PRO A C 1
ATOM 610 O O . PRO A 1 86 ? -25.692 -13.841 47.222 1.00 56.62 86 PRO A O 1
ATOM 613 N N . ALA A 1 87 ? -27.289 -15.401 47.438 1.00 57.75 87 ALA A N 1
ATOM 614 C CA . ALA A 1 87 ? -26.643 -16.127 48.529 1.00 57.75 87 ALA A CA 1
ATOM 615 C C . ALA A 1 87 ? -25.365 -16.898 48.118 1.00 57.75 87 ALA A C 1
ATOM 617 O O . ALA A 1 87 ? -24.504 -17.133 48.964 1.00 57.75 87 ALA A O 1
ATOM 618 N N . GLN A 1 88 ? -25.202 -17.275 46.842 1.00 59.06 88 GLN A N 1
ATOM 619 C CA . GLN A 1 88 ? -24.019 -17.998 46.335 1.00 59.06 88 GLN A CA 1
ATOM 620 C C . GLN A 1 88 ? -22.992 -17.092 45.636 1.00 59.06 88 GLN A C 1
ATOM 622 O O . GLN A 1 88 ? -21.854 -17.505 45.410 1.00 59.06 88 GLN A O 1
ATOM 627 N N . ALA A 1 89 ? -23.364 -15.848 45.318 1.00 57.53 89 ALA A N 1
ATOM 628 C CA . ALA A 1 89 ? -22.477 -14.886 44.665 1.00 57.53 89 ALA A CA 1
ATOM 629 C C . ALA A 1 89 ? -21.375 -14.353 45.600 1.00 57.53 89 ALA A C 1
ATOM 631 O O . ALA A 1 89 ? -20.251 -14.136 45.153 1.00 57.53 89 ALA A O 1
ATOM 632 N N . GLY A 1 90 ? -21.671 -14.186 46.896 1.00 62.94 90 GLY A N 1
ATOM 633 C CA . GLY A 1 90 ? -20.710 -13.696 47.897 1.00 62.94 90 GLY A CA 1
ATOM 634 C C . GLY A 1 90 ? -19.420 -14.530 47.973 1.00 62.94 90 GLY A C 1
ATOM 635 O O . GLY A 1 90 ? -18.344 -13.975 47.760 1.00 62.94 90 GLY A O 1
ATOM 636 N N . PRO A 1 91 ? -19.507 -15.861 48.165 1.00 64.75 91 PRO A N 1
ATOM 637 C CA . PRO A 1 91 ? -18.327 -16.730 48.229 1.00 64.75 91 PRO A CA 1
ATOM 638 C C . PRO A 1 91 ? -17.501 -16.784 46.931 1.00 64.75 91 PRO A C 1
ATOM 640 O O . PRO A 1 91 ? -16.283 -16.944 46.974 1.00 64.75 91 PRO A O 1
ATOM 643 N N . LEU A 1 92 ? -18.144 -16.653 45.764 1.00 60.72 92 LEU A N 1
ATOM 644 C CA . LEU A 1 92 ? -17.465 -16.670 44.460 1.00 60.72 92 LEU A CA 1
ATOM 645 C C . LEU A 1 92 ? -16.729 -15.354 44.164 1.00 60.72 92 LEU A C 1
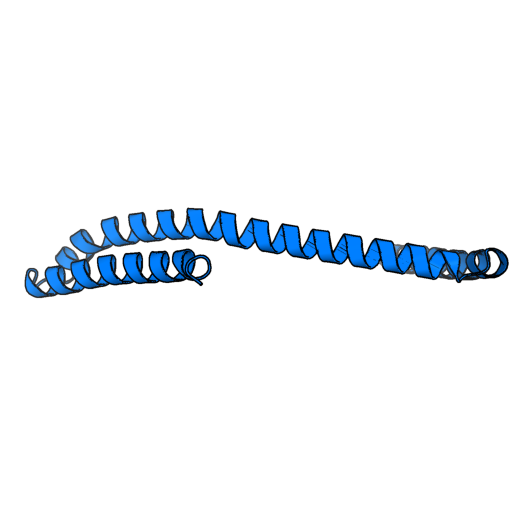ATOM 647 O O . LEU A 1 92 ? -15.655 -15.378 43.564 1.00 60.72 92 LEU A O 1
ATOM 651 N N . LEU A 1 93 ? -17.284 -14.219 44.598 1.00 64.88 93 LEU A N 1
ATOM 652 C CA . LEU A 1 93 ? -16.632 -12.911 44.497 1.00 64.88 93 LEU A CA 1
ATOM 653 C C . LEU A 1 93 ? -15.433 -12.808 45.446 1.00 64.88 93 LEU A C 1
ATOM 655 O O . LEU A 1 93 ? -14.398 -12.278 45.055 1.00 64.88 93 LEU A O 1
ATOM 659 N N . GLU A 1 94 ? -15.538 -13.381 46.645 1.00 66.19 94 GLU A N 1
ATOM 660 C CA . GLU A 1 94 ? -14.446 -13.439 47.623 1.00 66.19 94 GLU A CA 1
ATOM 661 C C . GLU A 1 94 ? -13.290 -14.344 47.148 1.00 66.19 94 GLU A C 1
ATOM 663 O O . GLU A 1 94 ? -12.119 -13.991 47.291 1.00 66.19 94 GLU A O 1
ATOM 668 N N . LEU A 1 95 ? -13.597 -15.466 46.480 1.00 66.75 95 LEU A N 1
ATOM 669 C CA . LEU A 1 95 ? -12.596 -16.326 45.832 1.00 66.75 95 LEU A CA 1
ATOM 670 C C . LEU A 1 95 ? -11.883 -15.623 44.659 1.00 66.75 95 LEU A C 1
ATOM 672 O O . LEU A 1 95 ? -10.678 -15.803 44.473 1.00 66.75 95 LEU A O 1
ATOM 676 N N . TRP A 1 96 ? -12.611 -14.832 43.864 1.00 64.62 96 TRP A N 1
ATOM 677 C CA . TRP A 1 96 ? -12.039 -14.062 42.754 1.00 64.62 96 TRP A CA 1
ATOM 678 C C . TRP A 1 96 ? -11.156 -12.902 43.245 1.00 64.62 96 TRP A C 1
ATOM 680 O O . TRP A 1 96 ? -10.059 -12.706 42.721 1.00 64.62 96 TRP A O 1
ATOM 690 N N . ASP A 1 97 ? -11.584 -12.180 44.284 1.00 65.62 97 ASP A N 1
ATOM 691 C CA . ASP A 1 97 ? -10.830 -11.074 44.894 1.00 65.62 97 ASP A CA 1
ATOM 692 C C . ASP A 1 97 ? -9.557 -11.575 45.609 1.00 65.62 97 ASP A C 1
ATOM 694 O O . ASP A 1 97 ? -8.457 -11.050 45.412 1.00 65.62 97 ASP A O 1
ATOM 698 N N . GLY A 1 98 ? -9.660 -12.700 46.327 1.00 61.59 98 GLY A N 1
ATOM 699 C CA . GLY A 1 98 ? -8.518 -13.370 46.960 1.00 61.59 98 GLY A CA 1
ATOM 700 C C . GLY A 1 98 ? -7.489 -13.944 45.973 1.00 61.59 98 GLY A C 1
ATOM 701 O O . GLY A 1 98 ? -6.311 -14.082 46.321 1.00 61.59 98 GLY A O 1
ATOM 702 N N . GLY A 1 99 ? -7.903 -14.253 44.738 1.00 56.28 99 GLY A N 1
ATOM 703 C CA . GLY A 1 99 ? -7.025 -14.696 43.649 1.00 56.28 99 GLY A CA 1
ATOM 704 C C . GLY A 1 99 ? -6.359 -13.541 42.893 1.00 56.28 99 GLY A C 1
ATOM 705 O O . GLY A 1 99 ? -5.170 -13.619 42.571 1.00 56.28 99 GLY A O 1
ATOM 706 N N . ALA A 1 100 ? -7.084 -12.443 42.660 1.00 56.28 100 ALA A N 1
ATOM 707 C CA . ALA A 1 100 ? -6.553 -11.245 42.008 1.00 56.28 100 ALA A CA 1
ATOM 708 C C . ALA A 1 100 ? -5.494 -10.534 42.874 1.00 56.28 100 ALA A C 1
ATOM 710 O O . ALA A 1 100 ? -4.461 -10.106 42.352 1.00 56.28 100 ALA A O 1
ATOM 711 N N . GLY A 1 101 ? -5.690 -10.492 44.198 1.00 51.03 101 GLY A N 1
ATOM 712 C CA . GLY A 1 101 ? -4.702 -9.959 45.142 1.00 51.03 101 GLY A CA 1
ATOM 713 C C . GLY A 1 101 ? -3.399 -10.770 45.198 1.00 51.03 101 GLY A C 1
ATOM 714 O O . GLY A 1 101 ? -2.314 -10.197 45.292 1.00 51.03 101 GLY A O 1
ATOM 715 N N . GLN A 1 102 ? -3.471 -12.098 45.058 1.00 53.44 102 GLN A N 1
ATOM 716 C CA . GLN A 1 102 ? -2.282 -12.963 45.053 1.00 53.44 102 GLN A CA 1
ATOM 717 C C . GLN A 1 102 ? -1.540 -12.961 43.709 1.00 53.44 102 GLN A C 1
ATOM 719 O O . GLN A 1 102 ? -0.310 -12.993 43.696 1.00 53.44 102 GLN A O 1
ATOM 724 N N . ALA A 1 103 ? -2.250 -12.845 42.582 1.00 52.53 103 ALA A N 1
ATOM 725 C CA . ALA A 1 103 ? -1.626 -12.737 41.262 1.00 52.53 103 ALA A CA 1
ATOM 726 C C . ALA A 1 103 ? -0.875 -11.404 41.057 1.00 52.53 103 ALA A C 1
ATOM 728 O O . ALA A 1 103 ? 0.120 -11.375 40.336 1.00 52.53 103 ALA A O 1
ATOM 729 N N . MET A 1 104 ? -1.305 -10.314 41.712 1.00 49.00 104 MET A N 1
ATOM 730 C CA . MET A 1 104 ? -0.613 -9.015 41.654 1.00 49.00 104 MET A CA 1
ATOM 731 C C . MET A 1 104 ? 0.481 -8.843 42.723 1.00 49.00 104 MET A C 1
ATOM 733 O O . MET A 1 104 ? 1.399 -8.053 42.524 1.00 49.00 104 MET A O 1
ATOM 737 N N . SER A 1 105 ? 0.435 -9.600 43.826 1.00 51.00 105 SER A N 1
ATOM 738 C CA . SER A 1 105 ? 1.454 -9.562 44.890 1.00 51.00 105 SER A CA 1
ATOM 739 C C . SER A 1 105 ? 2.656 -10.489 44.642 1.00 51.00 105 SER A C 1
ATOM 741 O O . SER A 1 105 ? 3.664 -10.362 45.335 1.00 51.00 105 SER A O 1
ATOM 743 N N . GLY A 1 106 ? 2.581 -11.420 43.685 1.00 49.59 106 GLY A N 1
ATOM 744 C CA . GLY A 1 106 ? 3.666 -12.366 43.383 1.00 49.59 106 GLY A CA 1
ATOM 745 C C . GLY A 1 106 ? 4.730 -11.864 42.395 1.00 49.59 106 GLY A C 1
ATOM 746 O O . GLY A 1 106 ? 5.621 -12.628 42.038 1.00 49.59 106 GLY A O 1
ATOM 747 N N . GLY A 1 107 ? 4.627 -10.619 41.912 1.00 51.97 107 GLY A N 1
ATOM 748 C CA . GLY A 1 107 ? 5.386 -10.127 40.753 1.00 51.97 107 GLY A CA 1
ATOM 749 C C . GLY A 1 107 ? 6.470 -9.074 41.006 1.00 51.97 107 GLY A C 1
ATOM 750 O O . GLY A 1 107 ? 7.011 -8.565 40.034 1.00 51.97 107 GLY A O 1
ATOM 751 N N . THR A 1 108 ? 6.787 -8.725 42.254 1.00 54.72 108 THR A N 1
ATOM 752 C CA . THR A 1 108 ? 7.903 -7.827 42.636 1.00 54.72 108 THR A CA 1
ATOM 753 C C . THR A 1 108 ? 8.177 -8.071 44.122 1.00 54.72 108 THR A C 1
ATOM 755 O O . THR A 1 108 ? 7.321 -7.737 44.933 1.00 54.72 108 THR A O 1
ATOM 758 N N . GLN A 1 109 ? 9.242 -8.728 44.578 1.00 44.09 109 GLN A N 1
ATOM 759 C CA . GLN A 1 109 ? 10.690 -8.473 44.455 1.00 44.09 109 GLN A CA 1
ATOM 760 C C . GLN A 1 109 ? 11.428 -9.589 45.244 1.00 44.09 109 GLN A C 1
ATOM 762 O O . GLN A 1 109 ? 10.765 -10.263 46.039 1.00 44.09 109 GLN A O 1
ATOM 767 N N . PRO A 1 110 ? 12.774 -9.680 45.237 1.00 52.56 110 PRO A N 1
ATOM 768 C CA . PRO A 1 110 ? 13.778 -9.161 44.300 1.00 52.56 110 PRO A CA 1
ATOM 769 C C . PRO A 1 110 ? 14.477 -10.260 43.473 1.00 52.56 110 PRO A C 1
ATOM 771 O O . PRO A 1 110 ? 14.478 -11.438 43.896 1.00 52.56 110 PRO A O 1
#

Foldseek 3Di:
DPPPCPLVVLLVVLVVVLVVLLVVLVVVDPDPVSSCVRSVVSCVVSCVVNCVVCVVVVVVVVVVVVVVVVVVVVVVVVVVVVVDDPVPVVVVVVVVVVVVVVVVVVPDDD